Protein AF-A0A967GZX2-F1 (afdb_monomer)

Solvent-accessible surface area (backbone atoms only — not comparable to full-atom values): 4402 Å² total; per-residue (Å²): 130,90,78,85,75,82,79,89,78,91,66,65,60,96,89,33,74,83,41,86,39,20,57,60,31,51,50,51,42,53,47,53,53,53,51,43,78,70,42,60,90,76,51,53,82,86,49,42,64,58,50,51,51,52,53,49,52,53,48,53,50,29,54,49,48,35,73,67,19,76,62,103

Structure (mmCIF, N/CA/C/O backbone):
data_AF-A0A967GZX2-F1
#
_entry.id   AF-A0A967GZX2-F1
#
loop_
_atom_site.group_PDB
_atom_site.id
_atom_site.type_symbol
_atom_site.label_atom_id
_atom_site.label_alt_id
_atom_site.label_comp_id
_atom_site.label_asym_id
_atom_site.label_entity_id
_atom_site.label_seq_id
_atom_site.pdbx_PDB_ins_code
_atom_site.Cartn_x
_atom_site.Cartn_y
_atom_site.Cartn_z
_atom_site.occupancy
_atom_site.B_iso_or_equiv
_atom_site.auth_seq_id
_atom_site.auth_comp_id
_atom_site.auth_asym_id
_atom_site.auth_atom_id
_atom_site.pdbx_PDB_model_num
ATOM 1 N N . LEU A 1 1 ? 20.525 -9.835 15.844 1.00 63.22 1 LEU A N 1
ATOM 2 C CA . LEU A 1 1 ? 19.367 -8.953 16.128 1.00 63.22 1 LEU A CA 1
ATOM 3 C C . LEU A 1 1 ? 18.117 -9.824 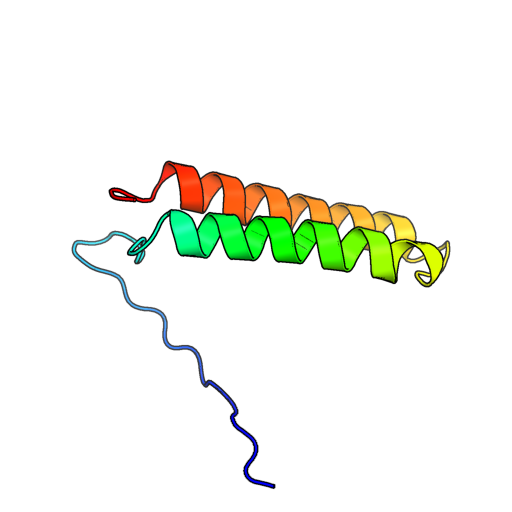16.159 1.00 63.22 1 LEU A C 1
ATOM 5 O O . LEU A 1 1 ? 18.040 -10.705 15.307 1.00 63.22 1 LEU A O 1
ATOM 9 N N . PRO A 1 2 ? 17.193 -9.658 17.120 1.00 66.44 2 PRO A N 1
ATOM 10 C CA . PRO A 1 2 ? 15.953 -10.424 17.115 1.00 66.44 2 PRO A CA 1
ATOM 11 C C . PRO A 1 2 ? 15.123 -9.994 15.900 1.00 66.44 2 PRO A C 1
ATOM 13 O O . PRO A 1 2 ? 14.850 -8.809 15.716 1.00 66.44 2 PRO A O 1
ATOM 16 N N . SER A 1 3 ? 14.786 -10.949 15.036 1.00 64.69 3 SER A N 1
ATOM 17 C CA . SER A 1 3 ? 13.890 -10.709 13.908 1.00 64.69 3 SER A CA 1
ATOM 18 C C . SER A 1 3 ? 12.451 -10.682 14.424 1.00 64.69 3 SER A C 1
ATOM 20 O O . SER A 1 3 ? 11.969 -11.683 14.956 1.00 64.69 3 SER A O 1
ATOM 22 N N . CYS A 1 4 ? 11.757 -9.551 14.289 1.00 62.34 4 CYS A N 1
ATOM 23 C CA . CYS A 1 4 ? 10.319 -9.468 14.542 1.00 62.34 4 CYS A CA 1
ATOM 24 C C . CYS A 1 4 ? 9.567 -9.987 13.314 1.00 62.34 4 CYS A C 1
ATOM 26 O O . CYS A 1 4 ? 9.130 -9.212 12.467 1.00 62.34 4 CYS A O 1
ATOM 28 N N . HIS A 1 5 ? 9.407 -11.304 13.209 1.00 70.38 5 HIS A N 1
ATOM 29 C CA . HIS A 1 5 ? 8.411 -11.860 12.302 1.00 70.38 5 HIS A CA 1
ATOM 30 C C . HIS A 1 5 ? 7.043 -11.756 12.973 1.00 70.38 5 HIS A C 1
ATOM 32 O O . HIS A 1 5 ? 6.755 -12.469 13.933 1.00 70.38 5 HIS A O 1
ATOM 38 N N . THR A 1 6 ? 6.184 -10.864 12.486 1.00 73.00 6 THR A N 1
ATOM 39 C CA . THR A 1 6 ? 4.761 -10.949 12.816 1.00 73.00 6 THR A CA 1
ATOM 40 C C . THR A 1 6 ? 4.192 -12.157 12.085 1.00 73.00 6 THR A C 1
ATOM 42 O O . THR A 1 6 ? 4.293 -1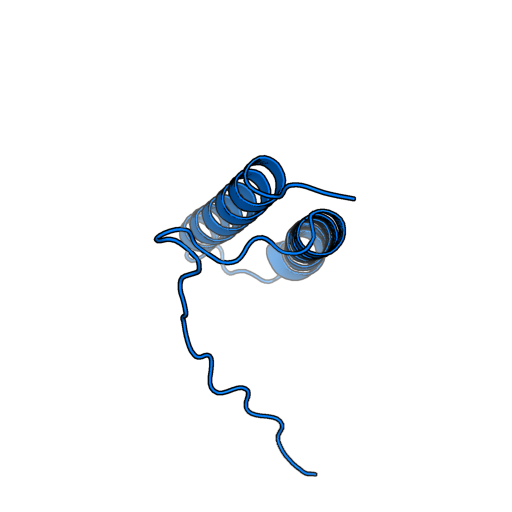2.224 10.863 1.00 73.00 6 THR A O 1
ATOM 45 N N . ASN A 1 7 ? 3.597 -13.102 12.815 1.00 75.81 7 ASN A N 1
ATOM 46 C CA . ASN A 1 7 ? 2.774 -14.148 12.218 1.00 75.81 7 ASN A CA 1
ATOM 47 C C . ASN A 1 7 ? 1.317 -13.661 12.238 1.00 75.81 7 ASN A C 1
ATOM 49 O O . ASN A 1 7 ? 0.693 -13.682 13.303 1.00 75.81 7 ASN A O 1
ATOM 53 N N . PRO A 1 8 ? 0.795 -13.106 11.132 1.00 74.31 8 PRO A N 1
ATOM 54 C CA . PRO A 1 8 ? -0.539 -12.530 11.129 1.00 74.31 8 PRO A CA 1
ATOM 55 C C . PRO A 1 8 ? -1.598 -13.601 11.413 1.00 74.31 8 PRO A C 1
ATOM 57 O O . PRO A 1 8 ? -1.606 -14.658 10.788 1.00 74.31 8 PRO A O 1
ATOM 60 N N . VAL A 1 9 ? -2.523 -13.309 12.329 1.00 82.06 9 VAL A N 1
ATOM 61 C CA . VAL A 1 9 ? -3.716 -14.129 12.584 1.00 82.06 9 VAL A CA 1
ATOM 62 C C . VAL A 1 9 ? -4.960 -13.323 12.246 1.00 82.06 9 VAL A C 1
ATOM 64 O O . VAL A 1 9 ? -5.144 -12.220 12.761 1.00 82.06 9 VAL A O 1
ATOM 67 N N . TRP A 1 10 ? -5.813 -13.851 11.366 1.00 82.38 10 TRP A N 1
ATOM 68 C CA . TRP A 1 10 ? -7.054 -13.187 10.964 1.00 82.38 10 TRP A CA 1
ATOM 69 C C . TRP A 1 10 ? -8.205 -13.593 11.871 1.00 82.38 10 TRP A C 1
ATOM 71 O O . TRP A 1 10 ? -8.507 -14.772 12.032 1.00 82.38 10 TRP A O 1
ATOM 81 N N . VAL A 1 11 ? -8.860 -12.586 12.441 1.00 85.44 11 VAL A N 1
ATOM 82 C CA . VAL A 1 11 ? -10.025 -12.747 13.309 1.00 85.44 11 VAL A CA 1
ATOM 83 C C . VAL A 1 11 ? -11.163 -11.863 12.813 1.00 85.44 11 VAL A C 1
ATOM 85 O O . VAL A 1 11 ? -10.940 -10.794 12.240 1.00 85.44 11 VAL A O 1
ATOM 88 N N . THR A 1 12 ? -12.392 -12.315 13.042 1.00 90.75 12 THR A N 1
ATOM 89 C CA . THR A 1 12 ? -13.606 -11.526 12.815 1.00 90.75 12 THR A CA 1
ATOM 90 C C . THR A 1 12 ? -14.255 -11.205 14.159 1.00 90.75 12 THR A C 1
ATOM 92 O O . THR A 1 12 ? -14.147 -11.980 15.107 1.00 90.75 12 THR A O 1
ATOM 95 N N . VAL A 1 13 ? -14.920 -10.055 14.257 1.00 86.50 13 VAL A N 1
ATOM 96 C CA . VAL A 1 13 ? -15.673 -9.626 15.444 1.00 86.50 13 VAL A CA 1
ATOM 97 C C . VAL A 1 13 ? -17.109 -9.375 15.001 1.00 86.50 13 VAL A C 1
ATOM 99 O O . VAL A 1 13 ? -17.350 -8.552 14.122 1.00 86.50 13 VAL A O 1
ATOM 102 N N . GLY A 1 14 ? -18.068 -10.138 15.536 1.00 87.75 14 GLY A N 1
ATOM 103 C CA . GLY A 1 14 ? -19.472 -10.055 15.103 1.00 87.75 14 GLY A CA 1
ATOM 104 C C . GLY A 1 14 ? -19.675 -10.358 13.611 1.00 87.75 14 GLY A C 1
ATOM 105 O O . GLY A 1 14 ? -20.502 -9.725 12.962 1.00 87.75 14 GLY A O 1
ATOM 106 N N . GLY A 1 15 ? -18.866 -11.262 13.042 1.00 89.88 15 GLY A N 1
ATOM 107 C CA . GLY A 1 15 ? -18.892 -11.599 11.612 1.00 89.88 15 GLY A CA 1
ATOM 108 C C . GLY A 1 15 ? -18.288 -10.535 10.687 1.00 89.88 15 GLY A C 1
ATOM 109 O O . GLY A 1 15 ? -18.316 -10.703 9.471 1.00 89.88 15 GLY A O 1
ATOM 110 N N . LYS A 1 16 ? -17.724 -9.453 11.237 1.00 87.25 16 LYS A N 1
ATOM 111 C CA . LYS A 1 16 ? -17.093 -8.368 10.478 1.00 87.25 16 LYS A CA 1
ATOM 112 C C . LYS A 1 16 ? -15.569 -8.391 10.633 1.00 87.25 16 LYS A C 1
ATOM 114 O O . LYS A 1 16 ? -15.063 -8.837 11.668 1.00 87.25 16 LYS A O 1
ATOM 119 N N . PRO A 1 17 ? -14.811 -7.920 9.628 1.00 89.38 17 PRO A N 1
ATOM 120 C CA . PRO A 1 17 ? -13.371 -7.750 9.769 1.00 89.38 17 PRO A CA 1
ATOM 121 C C . PRO A 1 17 ? -13.044 -6.654 10.793 1.00 89.38 17 PRO A C 1
ATOM 123 O O . PRO A 1 17 ? -13.830 -5.735 11.013 1.00 89.38 17 PRO A O 1
ATOM 126 N N . VAL A 1 18 ? -11.851 -6.714 11.386 1.00 87.94 18 VAL A N 1
ATOM 127 C CA . VAL A 1 18 ? -11.377 -5.666 12.301 1.00 87.94 18 VAL A CA 1
ATOM 128 C C . VAL A 1 18 ? -11.080 -4.375 11.522 1.00 87.94 18 VAL A C 1
ATOM 130 O O . VAL A 1 18 ? -10.330 -4.386 10.538 1.00 87.94 18 VAL A O 1
ATOM 133 N N . ARG A 1 19 ? -11.673 -3.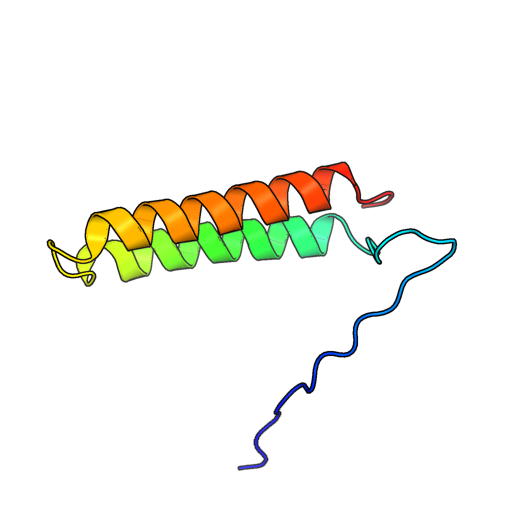261 11.975 1.00 91.06 19 ARG A N 1
ATOM 134 C CA . ARG A 1 19 ? -11.580 -1.904 11.395 1.00 91.06 19 ARG A CA 1
ATOM 135 C C . ARG A 1 19 ? -11.379 -0.840 12.479 1.00 91.06 19 ARG A C 1
ATOM 137 O O . ARG A 1 19 ? -12.106 0.138 12.567 1.00 91.06 19 ARG A O 1
ATOM 144 N N . ALA A 1 20 ? -10.411 -1.091 13.357 1.00 83.00 20 ALA A N 1
ATOM 145 C CA . ALA A 1 20 ? -10.287 -0.404 14.643 1.00 83.00 20 ALA A CA 1
ATOM 146 C C . ALA A 1 20 ? -9.822 1.065 14.576 1.00 83.00 20 ALA A C 1
ATOM 148 O O . ALA A 1 20 ? -9.998 1.785 15.552 1.00 83.00 20 ALA A O 1
ATOM 149 N N . SER A 1 21 ? -9.184 1.511 13.487 1.00 89.94 21 SER A N 1
ATOM 150 C CA . SER A 1 21 ? -8.699 2.893 13.379 1.00 89.94 21 SER A CA 1
ATOM 151 C C . SER A 1 21 ? -8.664 3.375 11.935 1.00 89.94 21 SER A C 1
ATOM 153 O O . SER A 1 21 ? -7.900 2.860 11.110 1.00 89.94 21 SER A O 1
ATOM 155 N N . LYS A 1 22 ? -9.434 4.431 11.663 1.00 93.88 22 LYS A N 1
ATOM 156 C CA . LYS A 1 22 ? -9.421 5.126 10.378 1.00 93.88 22 LYS A CA 1
ATOM 157 C C . LYS A 1 22 ? -8.081 5.820 10.139 1.00 93.88 22 LYS A C 1
ATOM 159 O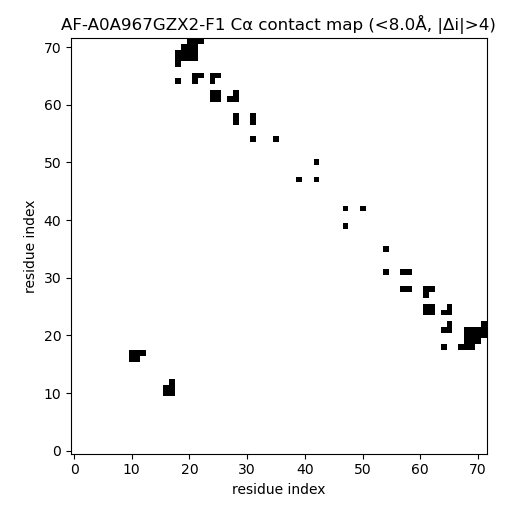 O . LYS A 1 22 ? -7.468 5.603 9.094 1.00 93.88 22 LYS A O 1
ATOM 164 N N . ARG A 1 23 ? -7.558 6.550 11.133 1.00 94.94 23 ARG A N 1
ATOM 165 C CA . ARG A 1 23 ? -6.228 7.179 11.073 1.00 94.94 23 ARG A CA 1
ATOM 166 C C . ARG A 1 23 ? -5.105 6.201 10.719 1.00 94.94 23 ARG A C 1
ATOM 168 O O . ARG A 1 23 ? -4.200 6.565 9.968 1.00 94.94 23 ARG A O 1
ATOM 175 N N . SER A 1 24 ? -5.129 4.976 11.247 1.00 93.81 24 SER A N 1
ATOM 176 C CA . SER A 1 24 ? -4.120 3.967 10.896 1.00 93.81 24 SER A CA 1
ATOM 177 C C . SER A 1 24 ? -4.200 3.588 9.415 1.00 93.81 24 SER A C 1
ATOM 179 O O . SER A 1 24 ? -3.179 3.585 8.730 1.00 93.81 24 SER A O 1
ATOM 181 N N . ALA A 1 25 ? -5.405 3.351 8.892 1.00 95.25 25 ALA A N 1
ATOM 182 C CA . ALA A 1 25 ? -5.600 3.035 7.480 1.00 95.25 25 ALA A CA 1
ATOM 183 C C . ALA A 1 25 ? -5.211 4.206 6.554 1.00 95.25 25 ALA A C 1
ATOM 185 O O . ALA A 1 25 ? -4.583 3.984 5.519 1.00 95.25 25 ALA A O 1
ATOM 186 N N . GLU A 1 26 ? -5.497 5.451 6.946 1.00 96.62 26 GLU A N 1
ATOM 187 C CA . GLU A 1 26 ? -5.039 6.655 6.235 1.00 96.62 26 GLU A CA 1
ATOM 188 C C . GLU A 1 26 ? -3.512 6.780 6.225 1.00 96.62 26 GLU A C 1
ATOM 190 O O . GLU A 1 26 ? -2.922 7.139 5.204 1.00 96.62 26 GLU A O 1
ATOM 195 N N . TRP A 1 27 ? -2.855 6.475 7.347 1.00 97.00 27 TRP A N 1
ATOM 196 C CA . TRP A 1 27 ? -1.396 6.452 7.419 1.00 97.00 27 TRP A CA 1
ATOM 197 C C . TRP A 1 27 ? -0.810 5.383 6.489 1.00 97.00 27 TRP A C 1
ATOM 199 O O . TRP A 1 27 ? 0.120 5.675 5.738 1.00 97.00 27 TRP A O 1
ATOM 209 N N . CYS A 1 28 ? -1.401 4.186 6.456 1.00 96.69 28 CYS A N 1
ATOM 210 C CA . CYS A 1 28 ? -0.999 3.129 5.529 1.00 96.69 28 CYS A CA 1
ATOM 211 C C . CYS A 1 28 ? -1.179 3.543 4.061 1.00 96.69 28 CYS A C 1
ATOM 213 O O . CYS A 1 28 ? -0.270 3.329 3.262 1.00 96.69 28 CYS A O 1
ATOM 215 N N . LEU A 1 29 ? -2.294 4.195 3.704 1.00 98.12 29 LEU A N 1
ATOM 216 C CA . LEU A 1 29 ? -2.513 4.709 2.346 1.00 98.12 29 LEU A CA 1
ATOM 217 C C . LEU A 1 29 ? -1.439 5.736 1.949 1.00 98.12 29 LEU A C 1
ATOM 219 O O . LEU A 1 29 ? -0.860 5.635 0.870 1.00 98.12 29 LEU A O 1
ATOM 223 N N . LYS A 1 30 ? -1.105 6.679 2.839 1.00 98.38 30 LYS A N 1
ATOM 224 C CA . LYS A 1 30 ? 0.003 7.629 2.617 1.00 98.38 30 LYS A CA 1
ATOM 225 C C . LYS A 1 30 ? 1.347 6.915 2.452 1.00 98.38 30 LYS A C 1
ATOM 227 O O . LYS A 1 30 ? 2.175 7.337 1.643 1.00 98.38 30 LYS A O 1
ATOM 232 N N . GLY A 1 31 ? 1.556 5.828 3.193 1.00 98.31 31 GLY A N 1
ATOM 233 C CA . GLY A 1 31 ? 2.713 4.951 3.041 1.00 98.31 31 GLY A CA 1
ATOM 234 C C . GLY A 1 31 ? 2.789 4.323 1.649 1.00 98.3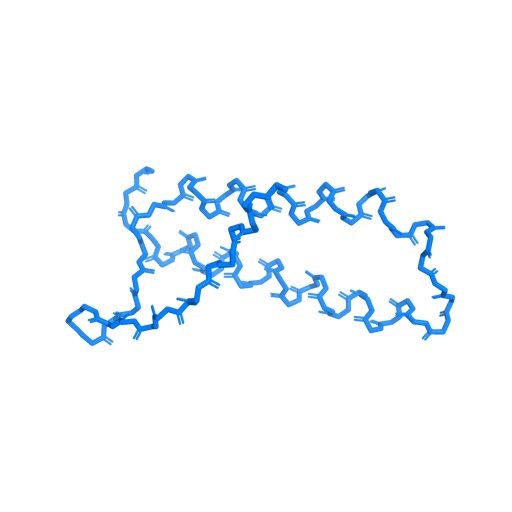1 31 GLY A C 1
ATOM 235 O O . GLY A 1 31 ? 3.853 4.352 1.038 1.00 98.31 31 GLY A O 1
ATOM 236 N N . VAL A 1 32 ? 1.668 3.834 1.105 1.00 98.31 32 VAL A N 1
ATOM 237 C CA . VAL A 1 32 ? 1.600 3.299 -0.269 1.00 98.31 32 VAL A CA 1
ATOM 238 C C . VAL A 1 32 ? 2.015 4.353 -1.295 1.00 98.31 32 VAL A C 1
ATOM 240 O O . VAL A 1 32 ? 2.854 4.060 -2.146 1.00 98.31 32 VAL A O 1
ATOM 243 N N . GLU A 1 33 ? 1.502 5.583 -1.193 1.00 98.25 33 GLU A N 1
ATOM 244 C CA . GLU A 1 33 ? 1.886 6.664 -2.117 1.00 98.25 33 GLU A CA 1
ATOM 245 C C . GLU A 1 33 ? 3.367 7.031 -1.998 1.00 98.25 33 GLU A C 1
ATOM 247 O O . GLU A 1 33 ? 4.058 7.204 -3.002 1.00 98.25 33 GLU A O 1
ATOM 252 N N . THR A 1 34 ? 3.878 7.088 -0.768 1.00 98.44 34 THR A N 1
ATOM 253 C CA . THR A 1 34 ? 5.297 7.362 -0.509 1.00 98.44 34 THR A CA 1
ATOM 254 C C . THR A 1 34 ? 6.182 6.273 -1.115 1.00 98.44 34 THR A C 1
ATOM 256 O O . THR A 1 34 ? 7.163 6.571 -1.795 1.00 98.44 34 THR A O 1
ATOM 259 N N . CYS A 1 35 ? 5.816 5.004 -0.919 1.00 98.06 35 CYS A N 1
ATOM 260 C CA . CYS A 1 35 ? 6.497 3.866 -1.522 1.00 98.06 35 CYS A CA 1
ATOM 261 C C . CYS A 1 35 ? 6.461 3.931 -3.050 1.00 98.06 35 CYS A C 1
ATOM 263 O O . CYS A 1 35 ? 7.461 3.606 -3.678 1.00 98.06 35 CYS A O 1
ATOM 265 N N . TRP A 1 36 ? 5.340 4.329 -3.656 1.00 98.31 36 TRP A N 1
ATOM 266 C CA . TRP A 1 36 ? 5.230 4.451 -5.111 1.00 98.31 36 TRP A CA 1
ATOM 267 C C . TRP A 1 36 ? 6.192 5.513 -5.647 1.00 98.31 36 TRP A C 1
ATOM 269 O O . TRP A 1 36 ? 7.063 5.185 -6.446 1.00 98.31 36 TRP A O 1
ATOM 279 N N . GLY A 1 37 ? 6.118 6.747 -5.133 1.00 97.88 37 GLY A N 1
ATOM 280 C CA . GLY A 1 37 ? 6.965 7.850 -5.605 1.00 97.88 37 GLY A CA 1
ATOM 281 C C . GLY A 1 37 ? 8.467 7.615 -5.400 1.00 97.88 37 GLY A C 1
ATOM 282 O O . GLY A 1 37 ? 9.293 8.164 -6.125 1.00 97.88 37 GLY A O 1
ATOM 283 N N . GLN A 1 38 ? 8.850 6.774 -4.434 1.00 98.06 38 GLN A N 1
ATOM 284 C CA . GLN A 1 38 ? 10.247 6.372 -4.256 1.00 98.06 38 GLN A CA 1
ATOM 285 C C . GLN A 1 38 ? 10.675 5.239 -5.194 1.00 98.06 38 GLN A C 1
ATOM 287 O O . GLN A 1 38 ? 11.834 5.221 -5.613 1.00 98.06 38 GLN A O 1
ATOM 292 N N . LYS A 1 39 ? 9.776 4.290 -5.488 1.00 96.50 39 LYS A N 1
ATOM 293 C CA . LYS A 1 39 ? 10.115 3.038 -6.176 1.00 96.50 39 LYS A CA 1
ATOM 294 C C . LYS A 1 39 ? 9.848 3.050 -7.671 1.00 96.50 39 LYS A C 1
ATOM 296 O O . LYS A 1 39 ? 10.585 2.377 -8.372 1.00 96.50 39 LYS A O 1
ATOM 301 N N . GLU A 1 40 ? 8.869 3.807 -8.167 1.00 97.81 40 GLU A N 1
ATOM 302 C CA . GLU A 1 40 ? 8.420 3.731 -9.570 1.00 97.81 40 GLU A CA 1
ATOM 303 C C . GLU A 1 40 ? 9.562 3.891 -10.584 1.00 97.81 40 GLU A C 1
ATOM 305 O O . GLU A 1 40 ? 9.614 3.182 -11.580 1.00 97.81 40 GLU A O 1
ATOM 310 N N . LYS A 1 41 ? 10.535 4.758 -10.288 1.00 97.25 41 LYS A N 1
ATOM 311 C CA . LYS A 1 41 ? 11.698 5.021 -11.149 1.00 97.25 41 LYS A CA 1
ATOM 312 C C . LYS A 1 41 ? 12.715 3.875 -11.219 1.00 97.25 41 LYS A C 1
ATOM 314 O O . LYS A 1 41 ? 13.651 3.956 -12.005 1.00 97.25 41 LYS A O 1
ATOM 319 N N . PHE A 1 42 ? 12.577 2.878 -10.351 1.00 97.88 42 PHE A N 1
ATOM 320 C CA . PHE A 1 42 ? 13.454 1.712 -10.252 1.00 97.88 42 PHE A CA 1
ATOM 321 C C . PHE A 1 42 ? 12.760 0.416 -10.684 1.00 97.88 42 PHE A C 1
ATOM 323 O O . PHE A 1 42 ? 13.353 -0.647 -10.548 1.00 97.88 42 PHE A O 1
ATOM 330 N N . ILE A 1 43 ? 11.503 0.488 -11.124 1.00 97.56 43 ILE A N 1
ATOM 331 C CA . 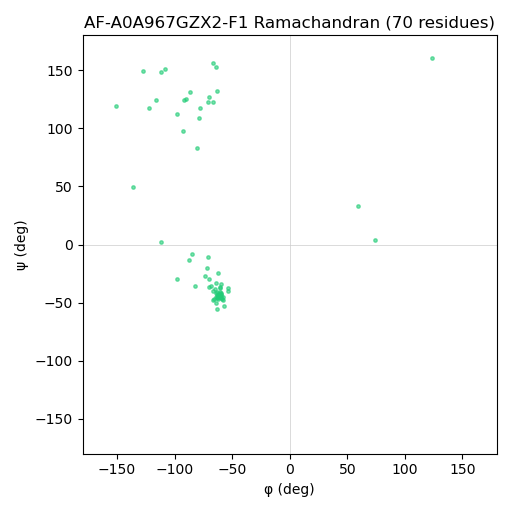ILE A 1 43 ? 10.751 -0.672 -11.603 1.00 97.56 43 ILE A CA 1
ATOM 332 C C . ILE A 1 43 ? 11.058 -0.845 -13.086 1.00 97.56 43 ILE A C 1
ATOM 334 O O . ILE A 1 43 ? 10.976 0.128 -13.844 1.00 97.56 43 ILE A O 1
ATOM 338 N N . ASP A 1 44 ? 11.395 -2.069 -13.487 1.00 98.00 44 ASP A N 1
ATOM 339 C CA . ASP A 1 44 ? 11.696 -2.371 -14.880 1.00 98.00 44 ASP A CA 1
ATOM 340 C C . ASP A 1 44 ? 10.464 -2.173 -15.776 1.00 98.00 44 ASP A C 1
ATOM 342 O O . ASP A 1 44 ? 9.303 -2.225 -15.352 1.00 98.00 44 ASP A O 1
ATOM 346 N N . ALA A 1 45 ? 10.718 -1.859 -17.045 1.00 97.62 45 ALA A N 1
ATOM 347 C CA . ALA A 1 45 ? 9.666 -1.457 -17.975 1.00 97.62 45 ALA A CA 1
ATOM 348 C C . ALA A 1 45 ? 8.649 -2.579 -18.245 1.00 97.62 45 ALA A C 1
ATOM 350 O O . ALA A 1 45 ? 7.466 -2.29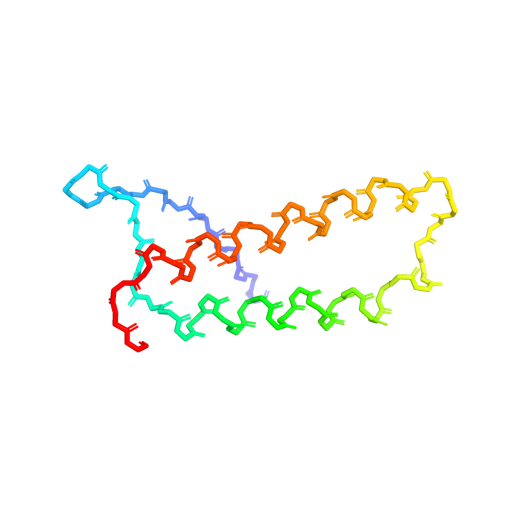6 -18.444 1.00 97.62 45 ALA A O 1
ATOM 351 N N . ASP A 1 46 ? 9.104 -3.830 -18.241 1.00 98.19 46 ASP A N 1
ATOM 352 C CA . ASP A 1 46 ? 8.284 -5.033 -18.383 1.00 98.19 46 ASP A CA 1
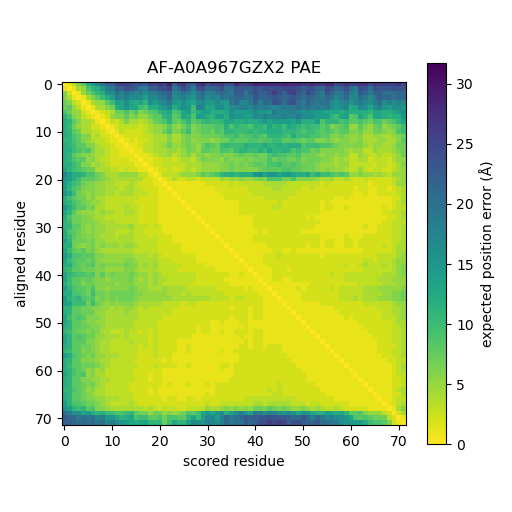ATOM 353 C C . ASP A 1 46 ? 7.467 -5.350 -17.118 1.00 98.19 46 ASP A C 1
ATOM 355 O O . ASP A 1 46 ? 6.360 -5.871 -17.235 1.00 98.19 46 ASP A O 1
ATOM 359 N N . GLU A 1 47 ? 7.926 -4.943 -15.933 1.00 97.94 47 GLU A N 1
ATOM 360 C CA . GLU A 1 47 ? 7.200 -5.100 -14.661 1.00 97.94 47 GLU A CA 1
ATOM 361 C C . GLU A 1 47 ? 6.242 -3.933 -14.342 1.00 97.94 47 GLU A C 1
ATOM 363 O O . GLU A 1 47 ? 5.383 -4.024 -13.458 1.00 97.94 47 GLU A O 1
ATOM 368 N N . MET A 1 48 ? 6.351 -2.810 -15.057 1.00 98.00 48 MET A N 1
ATOM 369 C CA . MET A 1 48 ? 5.627 -1.571 -14.747 1.00 98.00 48 MET A CA 1
ATOM 370 C C . MET A 1 48 ? 4.097 -1.728 -14.758 1.00 98.00 48 MET A C 1
ATOM 372 O O . MET A 1 48 ? 3.393 -1.065 -13.987 1.00 98.00 48 MET A O 1
ATOM 376 N N . ALA A 1 49 ? 3.555 -2.578 -15.634 1.00 98.38 49 ALA A N 1
ATOM 377 C CA . ALA A 1 49 ? 2.115 -2.826 -15.702 1.00 98.38 49 ALA A CA 1
ATOM 378 C C . ALA A 1 49 ? 1.606 -3.525 -14.430 1.00 98.38 49 ALA A C 1
ATOM 380 O O . ALA A 1 49 ? 0.651 -3.056 -13.802 1.00 98.38 49 ALA A O 1
ATOM 381 N N . ASP A 1 50 ? 2.301 -4.580 -14.011 1.00 98.31 50 ASP A N 1
ATOM 382 C CA . ASP A 1 50 ? 1.975 -5.343 -12.807 1.00 98.31 50 ASP A CA 1
ATOM 383 C C . ASP A 1 50 ? 2.181 -4.501 -11.550 1.00 98.31 50 ASP A C 1
ATOM 385 O O . ASP A 1 50 ? 1.335 -4.493 -10.653 1.00 98.31 50 ASP A O 1
ATOM 389 N N . ALA A 1 51 ? 3.245 -3.696 -11.515 1.00 98.25 51 ALA A N 1
ATOM 390 C CA . ALA A 1 51 ? 3.482 -2.751 -10.435 1.00 98.25 51 ALA A CA 1
ATOM 391 C C . ALA A 1 51 ? 2.322 -1.758 -10.280 1.00 98.25 51 ALA A C 1
ATOM 393 O O . ALA A 1 51 ? 1.796 -1.575 -9.179 1.00 98.25 51 ALA A O 1
ATOM 394 N N . LYS A 1 52 ? 1.857 -1.148 -11.377 1.00 98.38 52 LYS A N 1
ATOM 395 C CA . LYS A 1 52 ? 0.698 -0.242 -11.343 1.00 98.38 52 LYS A CA 1
ATOM 396 C C . LYS A 1 52 ? -0.552 -0.950 -10.827 1.00 98.38 52 LYS A C 1
ATOM 398 O O . LYS A 1 52 ? -1.254 -0.383 -9.987 1.00 98.38 52 LYS A O 1
ATOM 403 N N . ALA A 1 53 ? -0.812 -2.174 -11.284 1.00 98.62 53 ALA A N 1
ATOM 404 C CA . ALA A 1 53 ? -1.954 -2.966 -10.838 1.00 98.62 53 ALA A CA 1
ATOM 405 C C . ALA A 1 53 ? -1.878 -3.292 -9.336 1.00 98.62 53 ALA A C 1
ATOM 407 O O . ALA A 1 53 ? -2.848 -3.077 -8.604 1.00 98.62 53 ALA A O 1
ATOM 408 N N . ALA A 1 54 ? -0.714 -3.721 -8.845 1.00 98.38 54 ALA A N 1
ATOM 409 C CA . ALA A 1 54 ? -0.492 -4.035 -7.437 1.00 98.38 54 ALA A CA 1
ATOM 410 C C . ALA A 1 54 ? -0.677 -2.804 -6.534 1.00 98.38 54 ALA A C 1
ATOM 412 O O . ALA A 1 54 ? -1.378 -2.865 -5.519 1.00 98.38 54 ALA A O 1
ATOM 413 N N . TYR A 1 55 ? -0.114 -1.657 -6.922 1.00 98.44 55 TYR A N 1
ATOM 414 C CA . TYR A 1 55 ? -0.280 -0.414 -6.172 1.00 98.44 55 TYR A CA 1
ATOM 415 C C . TYR A 1 55 ? -1.717 0.122 -6.242 1.00 98.44 55 TYR A C 1
ATOM 417 O O . TYR A 1 55 ? -2.223 0.636 -5.244 1.00 98.44 55 TYR A O 1
ATOM 425 N N . ALA A 1 56 ? -2.415 -0.024 -7.372 1.00 98.50 56 ALA A N 1
ATOM 426 C CA . ALA A 1 56 ? -3.838 0.309 -7.475 1.00 98.50 56 ALA A CA 1
ATOM 427 C C . ALA A 1 56 ? -4.695 -0.564 -6.542 1.00 98.50 56 ALA A C 1
ATOM 429 O O . ALA A 1 56 ? -5.542 -0.047 -5.808 1.00 98.50 56 ALA A O 1
ATOM 430 N N . HIS A 1 57 ? -4.428 -1.871 -6.493 1.00 98.50 57 HIS A N 1
ATOM 431 C CA . HIS A 1 57 ? -5.086 -2.777 -5.556 1.00 98.50 57 HIS A CA 1
ATOM 432 C C . HIS A 1 57 ? -4.832 -2.365 -4.095 1.00 98.50 57 HIS A C 1
AT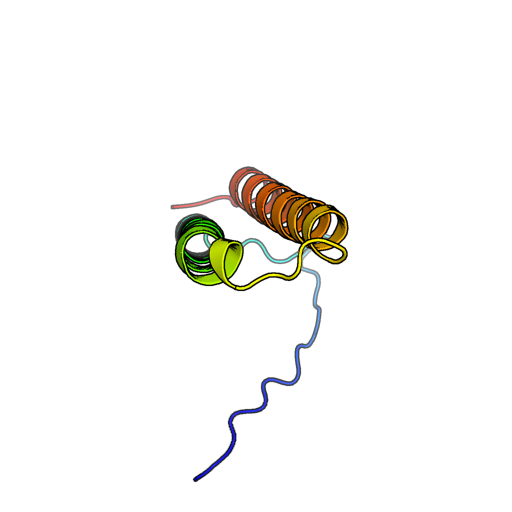OM 434 O O . HIS A 1 57 ? -5.781 -2.273 -3.310 1.00 98.50 57 HIS A O 1
ATOM 440 N N . ALA A 1 58 ? -3.588 -2.028 -3.735 1.00 98.12 58 ALA A N 1
ATOM 441 C CA . ALA A 1 58 ? -3.248 -1.548 -2.394 1.00 98.12 58 ALA A CA 1
ATOM 442 C C . ALA A 1 58 ? -4.005 -0.258 -2.026 1.00 98.12 58 ALA A C 1
ATOM 444 O O . ALA A 1 58 ? -4.604 -0.183 -0.949 1.00 98.12 58 ALA A O 1
ATOM 445 N N . ARG A 1 59 ? -4.058 0.726 -2.937 1.00 98.50 59 ARG A N 1
ATOM 446 C CA . ARG A 1 59 ? -4.836 1.967 -2.762 1.00 98.50 59 ARG A CA 1
ATOM 447 C C . ARG A 1 59 ? -6.308 1.676 -2.504 1.00 98.50 59 ARG A C 1
ATOM 449 O O . ARG A 1 59 ? -6.848 2.124 -1.495 1.00 98.50 59 ARG A O 1
ATOM 456 N N . SER A 1 60 ? -6.929 0.877 -3.374 1.00 98.38 60 SER A N 1
ATOM 457 C CA . SER A 1 60 ? -8.349 0.527 -3.260 1.00 98.38 60 SER A CA 1
ATOM 458 C C . SER A 1 60 ? -8.659 -0.201 -1.949 1.00 98.38 60 SER A C 1
ATOM 460 O O . SER A 1 60 ? -9.674 0.065 -1.307 1.00 98.38 60 SER A O 1
ATOM 462 N N . THR A 1 61 ? -7.745 -1.064 -1.493 1.00 97.12 61 THR A N 1
ATOM 463 C CA . THR A 1 61 ? -7.884 -1.797 -0.234 1.00 97.12 61 THR A CA 1
ATOM 464 C C . THR A 1 61 ? -7.905 -0.845 0.954 1.00 97.12 61 THR A C 1
ATOM 466 O O . THR A 1 61 ? -8.822 -0.922 1.771 1.00 97.12 61 THR A O 1
ATOM 469 N N . TYR A 1 62 ? -6.943 0.076 1.052 1.00 97.06 62 TYR A N 1
ATOM 470 C CA . TYR A 1 62 ? -6.919 1.022 2.168 1.00 97.06 62 TYR A CA 1
ATOM 471 C C . TYR A 1 62 ? -8.053 2.044 2.093 1.00 97.06 62 TYR A C 1
ATOM 473 O O . TYR A 1 62 ? -8.644 2.338 3.125 1.00 97.06 62 TYR A O 1
ATOM 481 N N . GLN A 1 63 ? -8.438 2.514 0.903 1.00 97.44 63 GLN A N 1
ATOM 482 C CA . GLN A 1 63 ? -9.621 3.368 0.726 1.00 97.44 63 GLN A CA 1
ATOM 483 C C . GLN A 1 63 ? -10.895 2.681 1.233 1.00 97.44 63 GLN A C 1
ATOM 485 O O . GLN A 1 63 ? -11.667 3.274 1.987 1.00 97.44 63 GLN A O 1
ATOM 490 N N . ARG A 1 64 ? -11.079 1.404 0.889 1.00 96.19 64 ARG A N 1
ATOM 491 C CA . ARG A 1 64 ? -12.195 0.604 1.387 1.00 96.19 64 ARG A CA 1
ATOM 492 C C . ARG A 1 64 ? -12.138 0.445 2.909 1.00 96.19 64 ARG A C 1
ATOM 494 O O . ARG A 1 64 ? -13.134 0.705 3.574 1.00 96.19 64 ARG A O 1
ATOM 501 N N . ILE A 1 65 ? -10.981 0.111 3.485 1.00 95.38 65 ILE A N 1
ATOM 502 C CA . ILE A 1 65 ? -10.813 0.003 4.948 1.00 95.38 65 ILE A CA 1
ATOM 503 C C . ILE A 1 65 ? -11.132 1.333 5.647 1.00 95.38 65 ILE A C 1
ATOM 505 O O . ILE A 1 65 ? -11.801 1.318 6.675 1.00 95.38 65 ILE A O 1
ATOM 509 N N . ILE A 1 66 ? -10.702 2.471 5.092 1.00 95.75 66 ILE A N 1
ATOM 510 C CA . ILE A 1 66 ? -11.007 3.815 5.613 1.00 95.75 66 ILE A CA 1
ATOM 511 C C . ILE A 1 66 ? -12.521 4.051 5.628 1.00 95.75 66 ILE A C 1
ATOM 513 O O . ILE A 1 66 ? -13.036 4.579 6.610 1.00 95.75 66 ILE A O 1
ATOM 517 N N . SER A 1 67 ? -13.232 3.646 4.570 1.00 94.62 67 SER A N 1
ATOM 518 C CA . SER A 1 67 ? -14.696 3.765 4.504 1.00 94.62 67 SER A CA 1
ATOM 519 C C . SER A 1 67 ? -15.431 2.811 5.453 1.00 94.62 67 SER A C 1
ATOM 521 O O . SER A 1 67 ? -16.503 3.145 5.942 1.00 94.62 67 SER A O 1
ATOM 523 N N . GLU A 1 68 ? -14.841 1.646 5.738 1.00 93.00 68 GLU A N 1
ATOM 524 C CA . GLU A 1 68 ? -15.383 0.622 6.642 1.00 93.00 68 GLU A CA 1
ATOM 525 C C . GLU A 1 68 ? -15.031 0.876 8.125 1.00 93.00 68 GLU A C 1
ATOM 527 O O . GLU A 1 68 ? -15.499 0.138 8.990 1.00 93.00 68 GLU A O 1
ATOM 532 N N . SER A 1 69 ? -14.174 1.857 8.436 1.00 92.00 69 SER A N 1
ATOM 533 C CA . SER A 1 69 ? -13.718 2.134 9.806 1.00 92.00 69 SER A CA 1
ATOM 534 C C . SER A 1 69 ? -14.603 3.170 10.496 1.00 92.00 69 SER A C 1
ATOM 536 O O . SER A 1 69 ? -14.755 4.293 10.017 1.00 92.00 69 SER A O 1
ATOM 538 N N . GLU A 1 70 ? -15.146 2.802 11.656 1.00 74.56 70 GLU A N 1
ATOM 539 C CA . GLU A 1 70 ? -15.960 3.671 12.507 1.00 74.56 70 GLU A CA 1
ATOM 540 C C . GLU A 1 70 ? -15.078 4.254 13.627 1.00 74.56 70 GLU A C 1
ATOM 542 O O . GLU A 1 70 ? -14.586 3.525 14.486 1.00 74.56 70 GLU A O 1
ATOM 547 N N . GLY A 1 71 ? -14.845 5.570 13.597 1.00 68.19 71 GLY A N 1
ATOM 548 C CA . GLY A 1 71 ? -14.010 6.301 14.563 1.00 68.19 71 GLY A CA 1
ATOM 549 C C . GLY A 1 71 ? -12.865 7.095 13.909 1.00 68.19 71 GLY A C 1
ATOM 550 O O . GLY A 1 71 ? -12.541 6.843 12.746 1.00 68.19 71 GLY A O 1
ATOM 551 N N . PRO A 1 72 ? -12.287 8.095 14.605 1.00 56.78 72 PRO A N 1
ATOM 552 C CA . PRO A 1 72 ? -11.115 8.833 14.126 1.00 56.78 72 PRO A CA 1
ATOM 553 C C . PRO A 1 72 ? -9.854 7.956 14.001 1.00 56.78 72 PRO A C 1
ATOM 555 O O . PRO A 1 72 ? -9.646 7.022 14.807 1.00 56.78 72 PRO A O 1
#

Nearest PDB structures (foldseek):
  5mto-assembly1_A  TM=6.070E-01  e=4.415E+00  Homo sapiens
  5me8-assembly1_B  TM=6.106E-01  e=6.179E+00  Homo sapiens
  8cok-assembly1_A  TM=6.311E-01  e=9.248E+00  Homo sapiens

pLDDT: mean 90.96, std 10.8, range [56.78, 98.62]

Sequence (72 aa):
LPSCHTNPVWVTVGGKPVRASKRSAEWCLKGVETCWGQKEKFIDADEMADAKAAYAHARSTYQRIISESEGP

Radius of gyration: 15.3 Å; Cα contacts (8 Å, |Δi|>4): 43; chains: 1; bounding box: 39×23×36 Å

Foldseek 3Di:
DDDPDDPDDFDADPNHGDLADLVVLVVQLVVLVVCCVVCQVVADPVCNVVVVVVSVVSNVVSVVSNVVHDDD

Mean predicted aligned error: 5.46 Å

Secondary structure (DSSP, 8-state):
-----------EETTEE----HHHHHHHHHHHHHHHHHHGGGS-TTTHHHHHHHHHHHHHHHHHHHHH----